Protein AF-A0A227J7X5-F1 (afdb_monomer)

Structure (mmCIF, N/CA/C/O backbone):
data_AF-A0A227J7X5-F1
#
_entry.id   AF-A0A227J7X5-F1
#
loop_
_atom_site.group_PDB
_atom_site.id
_atom_site.type_symbol
_atom_site.label_atom_id
_atom_site.label_alt_id
_atom_site.label_comp_id
_atom_site.label_asym_id
_atom_site.label_entity_id
_atom_site.label_seq_id
_atom_site.pdbx_PDB_ins_code
_atom_site.Cartn_x
_atom_site.Cartn_y
_atom_site.Cartn_z
_atom_site.occupancy
_atom_site.B_iso_or_equiv
_atom_site.auth_seq_id
_atom_site.auth_comp_id
_atom_site.auth_asym_id
_atom_site.auth_atom_id
_atom_site.pdbx_PDB_model_num
ATOM 1 N N . HIS A 1 1 ? -11.452 -4.286 -2.637 1.00 88.25 1 HIS A N 1
ATOM 2 C CA . HIS A 1 1 ? -11.026 -3.191 -3.536 1.00 88.25 1 HIS A CA 1
ATOM 3 C C . HIS A 1 1 ? -9.566 -3.427 -3.892 1.00 88.25 1 HIS A C 1
ATOM 5 O O . HIS A 1 1 ? -8.835 -3.863 -3.013 1.00 88.25 1 HIS A O 1
ATOM 11 N N . VAL A 1 2 ? -9.164 -3.198 -5.143 1.00 91.69 2 VAL A N 1
ATOM 12 C CA . VAL A 1 2 ? -7.771 -3.336 -5.599 1.00 91.69 2 VAL A CA 1
ATOM 13 C C . VAL A 1 2 ? -7.361 -2.007 -6.220 1.00 91.69 2 VAL A C 1
ATOM 15 O O . VAL A 1 2 ? -8.111 -1.461 -7.028 1.00 91.69 2 VAL A O 1
ATOM 18 N N . ALA A 1 3 ? -6.205 -1.484 -5.824 1.00 91.88 3 ALA A N 1
ATOM 19 C CA . ALA A 1 3 ? -5.664 -0.226 -6.320 1.00 91.88 3 ALA A CA 1
ATOM 20 C C . ALA A 1 3 ? -4.131 -0.275 -6.337 1.00 91.88 3 ALA A C 1
ATOM 22 O O . ALA A 1 3 ? -3.525 -1.174 -5.757 1.00 91.88 3 ALA A O 1
ATOM 23 N N . GLY A 1 4 ? -3.508 0.689 -7.019 1.00 88.50 4 GLY A N 1
ATOM 24 C CA . GLY A 1 4 ? -2.052 0.831 -7.007 1.00 88.50 4 GLY A CA 1
ATOM 25 C C . GLY A 1 4 ? -1.519 1.139 -5.604 1.00 88.50 4 GLY A C 1
ATOM 26 O O . GLY A 1 4 ? -2.218 1.762 -4.807 1.00 88.50 4 GLY A O 1
ATOM 27 N N . LYS A 1 5 ? -0.263 0.755 -5.338 1.00 86.94 5 LYS A N 1
ATOM 28 C CA . LYS A 1 5 ? 0.386 0.832 -4.014 1.00 86.94 5 LYS A CA 1
ATOM 29 C C . LYS A 1 5 ? 0.242 2.198 -3.329 1.00 86.94 5 LYS A C 1
ATOM 31 O O . LYS A 1 5 ? -0.074 2.260 -2.150 1.00 86.94 5 LYS A O 1
ATOM 36 N N . PHE A 1 6 ? 0.369 3.289 -4.086 1.00 86.00 6 PHE A N 1
ATOM 37 C CA . PHE A 1 6 ? 0.191 4.658 -3.584 1.00 86.00 6 PHE A CA 1
ATOM 38 C C . PHE A 1 6 ? -1.179 4.906 -2.921 1.00 86.00 6 PHE A C 1
ATOM 40 O O . PHE A 1 6 ? -1.296 5.719 -2.011 1.00 86.00 6 PHE A O 1
ATOM 47 N N . HIS A 1 7 ? -2.224 4.205 -3.361 1.00 88.38 7 HIS A N 1
ATOM 48 C CA . HIS A 1 7 ? -3.567 4.331 -2.801 1.00 88.38 7 HIS A CA 1
ATOM 49 C C . HIS A 1 7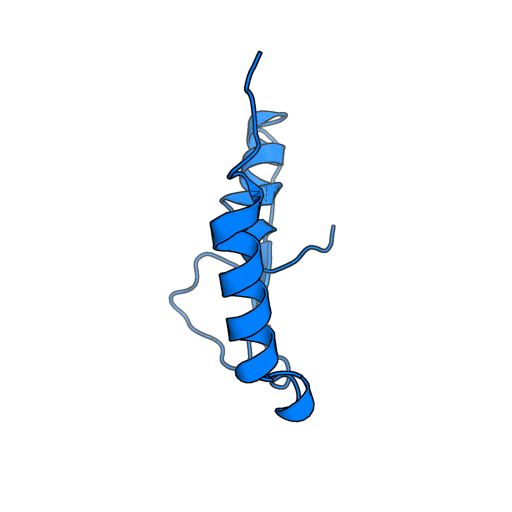 ? -3.823 3.385 -1.620 1.00 88.38 7 HIS A C 1
ATOM 51 O O . HIS A 1 7 ? -4.856 3.523 -0.968 1.00 88.38 7 HIS A O 1
ATOM 57 N N . THR A 1 8 ? -2.944 2.420 -1.337 1.00 89.31 8 THR A N 1
ATOM 58 C CA . THR A 1 8 ? -3.179 1.388 -0.311 1.00 89.31 8 THR A CA 1
ATOM 59 C C . THR A 1 8 ? -2.164 1.403 0.828 1.00 89.31 8 THR A C 1
ATOM 61 O O . THR A 1 8 ?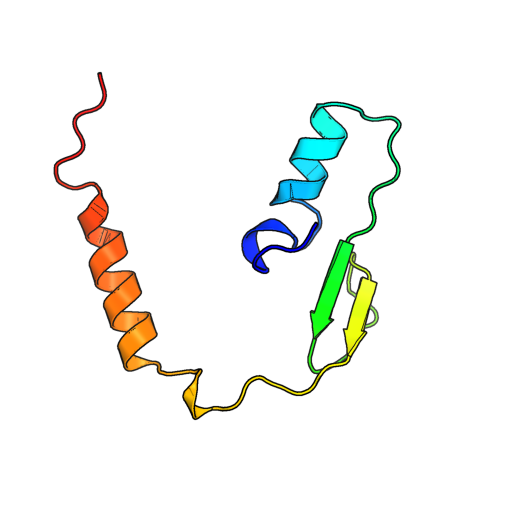 -2.553 1.118 1.955 1.00 89.31 8 THR A O 1
ATOM 64 N N . GLU A 1 9 ? -0.906 1.757 0.566 1.00 86.12 9 GLU A N 1
ATOM 65 C CA . GLU A 1 9 ? 0.211 1.667 1.517 1.00 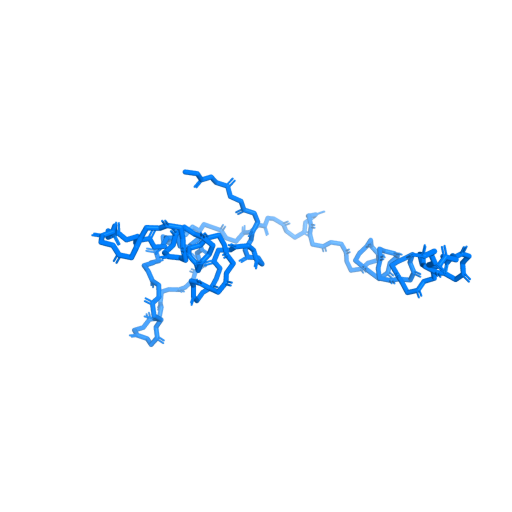86.12 9 GLU A CA 1
ATOM 66 C C . GLU A 1 9 ? -0.014 2.448 2.822 1.00 86.12 9 GLU A C 1
ATOM 68 O O . GLU A 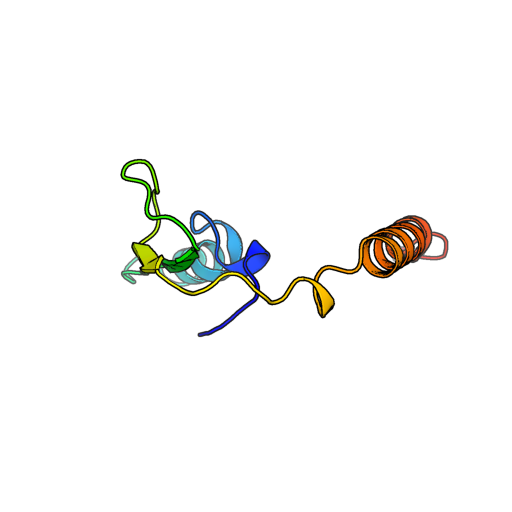1 9 ? -0.532 3.572 2.825 1.00 86.12 9 GLU A O 1
ATOM 73 N N . ALA A 1 10 ? 0.379 1.819 3.935 1.00 84.19 10 ALA A N 1
ATOM 74 C CA . ALA A 1 10 ? 0.302 2.326 5.305 1.00 84.19 10 ALA A CA 1
ATOM 75 C C . ALA A 1 10 ? -1.102 2.797 5.729 1.00 84.19 10 ALA A C 1
ATOM 77 O O . ALA A 1 10 ? -1.254 3.576 6.670 1.00 84.19 10 ALA A O 1
ATOM 78 N N . GLY A 1 11 ? -2.139 2.383 4.998 1.00 83.38 11 GLY A N 1
ATOM 79 C CA . GLY A 1 11 ? -3.514 2.816 5.211 1.00 83.38 11 GLY A CA 1
ATOM 80 C C . GLY A 1 11 ? -3.792 4.300 4.929 1.00 83.38 11 GLY A C 1
ATOM 81 O O . GLY A 1 11 ? -4.896 4.764 5.215 1.00 83.38 11 GLY A O 1
ATOM 82 N N . LEU A 1 12 ? -2.856 5.055 4.346 1.00 87.44 12 LEU A N 1
ATOM 83 C CA . LEU A 1 12 ? -2.982 6.515 4.193 1.00 87.44 12 LEU A CA 1
ATOM 84 C C . LEU A 1 12 ? -3.867 6.948 3.013 1.00 87.44 12 LEU A C 1
ATOM 86 O O . LEU A 1 12 ? -4.325 8.087 2.970 1.00 87.44 12 LEU A O 1
ATOM 90 N N . GLY A 1 13 ? -4.117 6.053 2.056 1.00 90.25 13 GLY A N 1
ATOM 91 C CA . GLY A 1 13 ? -4.960 6.331 0.894 1.00 90.25 13 GLY A CA 1
ATOM 92 C C . GLY A 1 13 ? -6.423 5.938 1.111 1.00 90.25 13 GLY A C 1
ATOM 93 O O . GLY A 1 13 ? -7.181 6.564 1.858 1.00 90.25 13 GLY A O 1
ATOM 94 N N . THR A 1 14 ? -6.849 4.880 0.425 1.00 94.31 14 THR A N 1
ATOM 95 C CA . THR A 1 14 ? -8.237 4.415 0.423 1.00 94.31 14 THR A CA 1
ATOM 96 C C . THR A 1 14 ? -8.712 4.021 1.823 1.00 94.31 14 THR A C 1
ATOM 98 O O . THR A 1 14 ? -9.857 4.310 2.164 1.00 94.31 14 THR A O 1
ATOM 101 N N . ALA A 1 15 ? -7.859 3.415 2.659 1.00 95.00 15 ALA A N 1
ATOM 102 C CA . ALA A 1 15 ? -8.251 3.026 4.015 1.00 95.00 15 ALA A CA 1
ATOM 103 C C . ALA A 1 15 ? -8.589 4.245 4.893 1.00 95.00 15 ALA A C 1
ATOM 105 O O . ALA A 1 15 ? -9.660 4.264 5.498 1.00 95.00 15 ALA A O 1
ATOM 106 N N . ALA A 1 16 ? -7.762 5.296 4.879 1.00 94.69 16 ALA A N 1
ATOM 107 C CA . ALA A 1 16 ? -8.058 6.558 5.559 1.00 94.69 16 ALA A CA 1
ATOM 108 C C . ALA A 1 16 ? -9.389 7.167 5.088 1.00 94.69 16 ALA A C 1
ATOM 110 O O . ALA A 1 16 ? -10.223 7.555 5.904 1.00 94.69 16 ALA A O 1
ATOM 111 N N . SER A 1 17 ? -9.635 7.174 3.773 1.00 95.25 17 SER A N 1
ATOM 112 C CA . SER A 1 17 ? -10.894 7.680 3.205 1.00 95.25 17 SER A CA 1
ATOM 113 C C . SER A 1 17 ? -12.122 6.862 3.629 1.00 95.25 17 SER A C 1
ATOM 115 O O . SER A 1 17 ? -13.206 7.424 3.795 1.00 95.25 17 SER A O 1
ATOM 117 N N . ILE A 1 18 ? -11.983 5.541 3.794 1.00 96.25 18 ILE A N 1
ATOM 118 C CA . ILE A 1 18 ? -13.056 4.669 4.299 1.00 96.25 18 ILE A CA 1
ATOM 119 C C . ILE A 1 18 ? -13.340 4.989 5.769 1.00 96.25 18 ILE A C 1
ATOM 121 O O . ILE A 1 18 ? -14.492 5.238 6.124 1.00 96.25 18 ILE A O 1
ATOM 125 N N . LEU A 1 19 ? -12.299 5.035 6.602 1.00 96.19 19 LEU A N 1
ATOM 126 C CA . LEU A 1 19 ? -12.428 5.277 8.041 1.00 96.19 19 LEU A CA 1
ATOM 127 C C . LEU A 1 19 ? -12.952 6.683 8.355 1.00 96.19 19 LEU A C 1
ATOM 129 O O . LEU A 1 19 ? -13.715 6.854 9.300 1.00 96.19 19 LEU A O 1
ATOM 133 N N . GLN A 1 20 ? -12.629 7.682 7.528 1.00 97.19 20 GLN A N 1
ATOM 134 C CA . G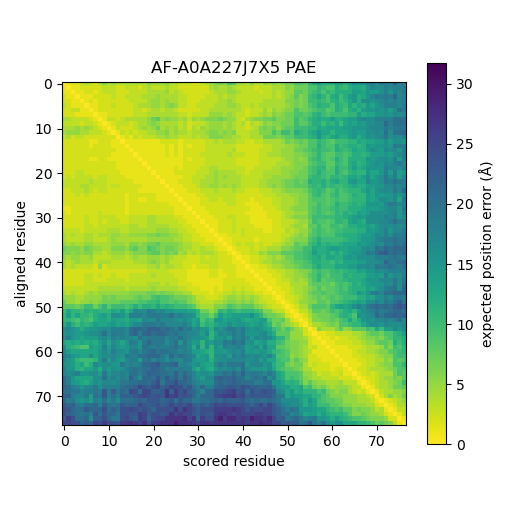LN A 1 20 ? -13.196 9.027 7.651 1.00 97.19 20 GLN A CA 1
ATOM 135 C C . GLN A 1 20 ? -14.719 9.043 7.440 1.00 97.19 20 GLN A C 1
ATOM 137 O O . GLN A 1 20 ? -15.419 9.859 8.036 1.00 97.19 20 GLN A O 1
ATOM 142 N N . ARG A 1 21 ? -15.242 8.160 6.580 1.00 97.12 21 ARG A N 1
ATOM 143 C CA . ARG A 1 21 ? -16.683 8.064 6.290 1.00 97.12 21 ARG A CA 1
ATOM 144 C C . ARG A 1 21 ? -17.419 7.220 7.319 1.00 97.12 21 ARG A C 1
ATOM 146 O O . ARG A 1 21 ? -18.569 7.517 7.624 1.00 97.12 21 ARG A O 1
ATOM 153 N N . ASN A 1 22 ? -16.778 6.165 7.814 1.00 97.94 22 ASN A N 1
ATOM 154 C CA . ASN A 1 22 ? -17.307 5.348 8.892 1.00 97.94 22 ASN A CA 1
ATOM 155 C C . ASN A 1 22 ? -16.158 4.817 9.772 1.00 97.94 22 ASN A C 1
ATOM 157 O O . ASN A 1 22 ? -15.481 3.864 9.370 1.00 97.94 22 ASN A O 1
ATOM 161 N N . PRO A 1 23 ? -15.959 5.394 10.970 1.00 97.25 23 PRO A N 1
ATOM 162 C CA . PRO A 1 23 ? -14.857 5.024 11.854 1.00 97.25 23 PRO A CA 1
ATOM 163 C C . PRO A 1 23 ? -15.044 3.664 12.542 1.00 97.25 23 PRO A C 1
ATOM 165 O O . PRO A 1 23 ? -14.088 3.140 13.104 1.00 97.25 23 PRO A O 1
ATOM 168 N N . GLU A 1 24 ? -16.242 3.073 12.506 1.00 97.88 24 GLU A N 1
ATOM 169 C CA . GLU A 1 24 ? -16.510 1.772 13.138 1.00 97.88 24 GLU A CA 1
ATOM 170 C C . GLU A 1 24 ? -16.088 0.582 12.264 1.00 97.88 24 GLU A C 1
ATOM 172 O O . GLU A 1 24 ? -16.029 -0.561 12.729 1.00 97.88 24 GLU A O 1
ATOM 177 N N . LEU A 1 25 ? -15.786 0.827 10.985 1.00 97.12 25 LEU A N 1
ATOM 178 C CA . LEU A 1 25 ? -15.335 -0.217 10.076 1.00 97.12 25 LEU A CA 1
ATOM 179 C C . LEU A 1 25 ? -13.925 -0.686 10.433 1.00 97.12 25 LEU A C 1
ATOM 181 O O . LEU A 1 25 ? -13.013 0.100 10.668 1.00 97.12 25 LEU A O 1
ATOM 185 N N . LYS A 1 26 ? -13.722 -2.001 10.376 1.00 95.88 26 LYS A N 1
ATOM 186 C CA . LYS A 1 26 ? -12.394 -2.609 10.475 1.00 95.88 26 LYS A CA 1
ATOM 187 C C . LYS A 1 26 ? -11.838 -2.785 9.070 1.00 95.88 26 LYS A C 1
ATOM 189 O O . LYS A 1 26 ? -12.363 -3.583 8.294 1.00 95.88 26 LYS A O 1
ATOM 194 N N . VAL A 1 27 ? -10.797 -2.029 8.742 1.00 94.38 27 VAL A N 1
ATOM 195 C CA . VAL A 1 27 ? -10.155 -2.062 7.424 1.00 94.38 27 VAL A 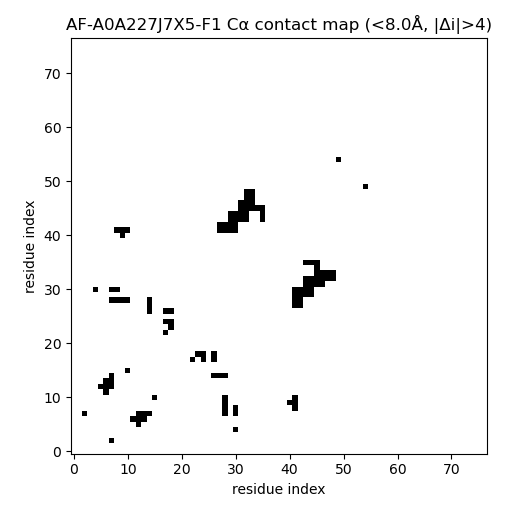CA 1
ATOM 196 C C . VAL A 1 27 ? -8.812 -2.767 7.535 1.00 94.38 27 VAL A C 1
ATOM 198 O O . VAL A 1 27 ? -8.020 -2.469 8.422 1.00 94.38 27 VAL A O 1
ATOM 201 N N . VAL A 1 28 ? -8.564 -3.696 6.616 1.00 94.62 28 VAL A N 1
ATOM 202 C CA . VAL A 1 28 ? -7.293 -4.408 6.486 1.00 94.62 28 VAL A CA 1
ATOM 203 C C . VAL A 1 28 ? -6.676 -4.055 5.139 1.00 94.62 28 VAL A C 1
ATOM 205 O O . VAL A 1 28 ? -7.357 -4.099 4.112 1.00 94.62 28 VAL A O 1
ATOM 208 N N . VAL A 1 29 ? -5.388 -3.718 5.146 1.00 94.81 29 VAL A N 1
ATOM 209 C CA . VAL A 1 29 ? -4.584 -3.499 3.941 1.00 94.81 29 VAL A CA 1
ATOM 210 C C . VAL A 1 29 ? -3.682 -4.709 3.739 1.00 94.81 29 VAL A C 1
ATOM 212 O O . VAL A 1 29 ? -2.994 -5.127 4.668 1.00 94.81 29 VAL A O 1
ATOM 215 N N . VAL A 1 30 ? -3.697 -5.264 2.525 1.00 94.50 30 VAL A N 1
ATOM 216 C CA . VAL A 1 30 ? -2.808 -6.350 2.099 1.00 94.50 30 VAL A CA 1
ATOM 217 C C . VAL A 1 30 ? -2.017 -5.861 0.892 1.00 94.50 30 VAL A C 1
ATOM 219 O O . VAL A 1 30 ? -2.615 -5.568 -0.145 1.00 94.50 30 VAL A O 1
ATOM 222 N N . ASN A 1 31 ? -0.694 -5.768 1.021 1.00 92.44 31 ASN A N 1
ATOM 223 C CA . ASN A 1 31 ? 0.188 -5.327 -0.057 1.00 92.44 31 ASN A CA 1
ATOM 224 C C . ASN A 1 31 ? 1.039 -6.492 -0.590 1.00 92.44 31 ASN A C 1
ATOM 226 O O . ASN A 1 31 ? 1.586 -7.262 0.204 1.00 92.44 31 ASN A O 1
ATOM 230 N N . PRO A 1 32 ? 1.186 -6.626 -1.919 1.00 92.88 32 PRO A N 1
ATOM 231 C CA . PRO A 1 32 ? 2.144 -7.555 -2.496 1.00 92.88 32 PRO A CA 1
ATOM 232 C C . PRO A 1 32 ? 3.579 -7.085 -2.220 1.00 92.88 32 PRO A C 1
ATOM 234 O O . PRO A 1 32 ? 3.881 -5.898 -2.363 1.00 92.88 32 PRO A O 1
ATOM 237 N N . THR A 1 33 ? 4.455 -8.015 -1.854 1.00 91.94 33 THR A N 1
ATOM 238 C CA . THR A 1 33 ? 5.892 -7.786 -1.657 1.00 91.94 33 THR A CA 1
ATOM 239 C C . THR A 1 33 ? 6.683 -8.991 -2.153 1.00 91.94 33 THR A C 1
ATOM 241 O O . THR A 1 33 ? 6.176 -10.109 -2.141 1.00 91.94 33 THR A O 1
ATOM 244 N N . SER A 1 34 ? 7.916 -8.771 -2.588 1.00 93.12 34 SER A N 1
ATOM 245 C CA . SER A 1 34 ? 8.857 -9.841 -2.926 1.00 93.12 34 SER A CA 1
ATOM 246 C C . SER A 1 34 ? 9.538 -10.446 -1.706 1.00 93.12 34 SER A C 1
ATOM 248 O O . SER A 1 34 ? 9.928 -11.607 -1.736 1.00 93.12 34 SER A O 1
ATOM 250 N N . GLU A 1 35 ? 9.634 -9.678 -0.621 1.00 94.44 35 GLU A N 1
ATOM 251 C CA . GLU A 1 35 ? 10.231 -10.104 0.639 1.00 94.44 35 GLU A CA 1
ATOM 252 C C . GLU A 1 35 ? 9.346 -9.669 1.810 1.00 94.44 35 GLU A C 1
ATOM 254 O O . GLU A 1 35 ? 8.909 -8.515 1.891 1.00 94.44 35 GLU A O 1
ATOM 259 N N . ILE A 1 36 ? 9.062 -10.599 2.723 1.00 95.06 36 ILE A N 1
ATOM 260 C CA . ILE A 1 36 ? 8.259 -10.331 3.919 1.00 95.06 36 ILE A CA 1
ATOM 261 C C . ILE A 1 36 ? 9.125 -9.661 4.988 1.00 95.06 36 ILE A C 1
ATOM 263 O O . ILE A 1 36 ? 10.172 -10.180 5.373 1.00 95.06 36 ILE A O 1
ATOM 267 N N . SER A 1 37 ? 8.643 -8.546 5.538 1.00 94.38 37 SER A N 1
ATOM 268 C CA . SER A 1 37 ? 9.256 -7.871 6.688 1.00 94.38 37 SER A CA 1
ATOM 269 C C . SER A 1 37 ? 8.385 -7.969 7.939 1.00 94.38 37 SER A C 1
ATOM 271 O O . SER A 1 37 ? 7.166 -7.823 7.876 1.00 94.38 37 SER A O 1
ATOM 273 N N . THR A 1 38 ? 8.996 -8.136 9.111 1.00 93.25 38 THR A N 1
ATOM 274 C CA . THR A 1 38 ? 8.277 -8.100 10.397 1.00 93.25 38 THR A CA 1
ATOM 275 C C . THR A 1 38 ? 7.881 -6.687 10.826 1.00 93.25 38 THR A C 1
ATOM 277 O O . THR A 1 38 ? 7.062 -6.535 11.726 1.00 93.25 38 THR A O 1
ATOM 280 N N . ASN A 1 39 ? 8.441 -5.653 10.190 1.00 90.50 39 ASN A N 1
ATOM 281 C CA . ASN A 1 39 ? 8.249 -4.249 10.568 1.00 90.50 39 ASN A CA 1
ATOM 282 C C . ASN A 1 39 ? 7.203 -3.526 9.700 1.00 90.50 39 ASN A C 1
ATOM 284 O O . ASN A 1 39 ? 7.191 -2.297 9.643 1.00 90.50 39 ASN A O 1
ATOM 288 N N . SER A 1 40 ? 6.342 -4.267 9.000 1.00 89.50 40 SER A N 1
ATOM 289 C CA . SER A 1 40 ? 5.270 -3.687 8.188 1.00 89.50 40 SER A CA 1
ATOM 290 C C . SER A 1 40 ? 4.019 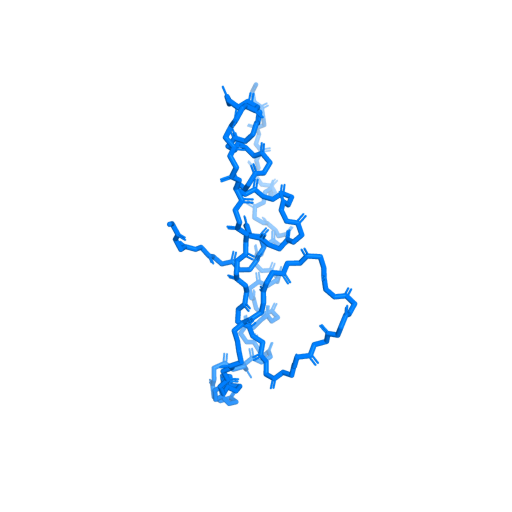-3.412 9.031 1.00 89.50 40 SER A C 1
ATOM 292 O O . SER A 1 40 ? 3.580 -4.308 9.753 1.00 89.50 40 SER A O 1
ATOM 294 N N . PRO A 1 41 ? 3.394 -2.224 8.912 1.00 89.69 41 PRO A N 1
ATOM 295 C CA . PRO A 1 41 ? 2.082 -1.966 9.505 1.00 89.69 41 PRO A CA 1
ATOM 296 C C . PRO A 1 41 ? 0.943 -2.676 8.750 1.00 89.69 41 PRO A C 1
ATOM 298 O O . PRO A 1 41 ? -0.118 -2.913 9.324 1.00 89.69 41 PRO A O 1
ATOM 301 N N . ASP A 1 42 ? 1.164 -3.024 7.478 1.00 92.62 42 ASP A N 1
ATOM 302 C CA . ASP A 1 42 ? 0.188 -3.686 6.612 1.00 92.62 42 ASP A CA 1
ATOM 303 C C . ASP A 1 42 ? 0.448 -5.197 6.538 1.00 92.62 42 ASP A C 1
ATOM 305 O O . ASP A 1 42 ? 1.591 -5.656 6.667 1.00 92.62 42 ASP A O 1
ATOM 309 N N . TYR A 1 43 ? -0.597 -5.972 6.230 1.00 95.00 43 TYR A N 1
ATOM 310 C CA . TYR A 1 43 ? -0.417 -7.374 5.862 1.00 95.00 43 TYR A CA 1
ATOM 311 C C . TYR A 1 43 ? 0.306 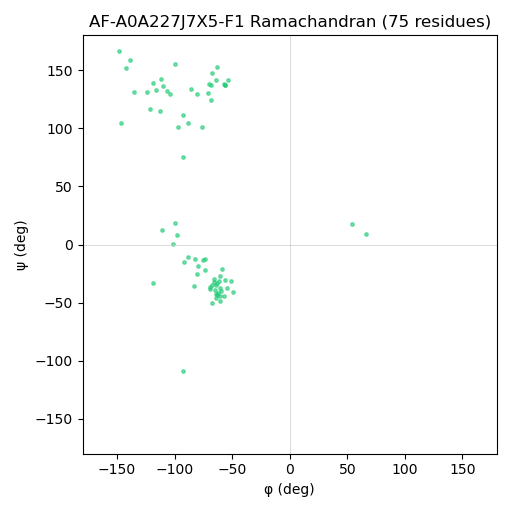-7.474 4.523 1.00 95.00 43 TYR A C 1
ATOM 313 O O . TYR A 1 43 ? 0.131 -6.646 3.626 1.00 95.00 43 TYR A O 1
ATOM 321 N N . GLN A 1 44 ? 1.102 -8.525 4.380 1.00 95.06 44 GLN A N 1
ATOM 322 C CA . GLN A 1 44 ? 1.931 -8.741 3.207 1.00 95.06 44 GLN A CA 1
ATOM 323 C C . GLN A 1 44 ? 1.542 -10.043 2.516 1.00 95.06 44 GLN A C 1
ATOM 325 O O . GLN A 1 44 ? 1.278 -11.052 3.171 1.00 95.06 44 GLN A O 1
ATOM 330 N N . LEU A 1 45 ? 1.513 -10.002 1.188 1.00 94.25 45 LEU A N 1
ATOM 331 C CA . LEU A 1 45 ? 1.381 -11.168 0.326 1.00 94.25 45 LEU A CA 1
ATOM 332 C C . LEU A 1 45 ? 2.696 -11.341 -0.432 1.00 94.25 45 LEU A C 1
ATOM 334 O O . LEU A 1 45 ? 3.053 -10.479 -1.232 1.00 94.25 45 LEU A O 1
ATOM 338 N N . GLU A 1 46 ? 3.403 -12.439 -0.179 1.00 95.94 46 GLU A N 1
ATOM 339 C CA . GLU A 1 46 ? 4.628 -12.763 -0.909 1.00 95.94 46 GLU A CA 1
ATOM 340 C C . GLU A 1 46 ? 4.292 -13.109 -2.365 1.00 95.94 46 GLU A C 1
ATOM 342 O O . GLU A 1 46 ? 3.460 -13.979 -2.638 1.00 95.94 46 GLU A O 1
ATOM 347 N N . VAL A 1 47 ? 4.913 -12.400 -3.305 1.00 94.19 47 VAL A N 1
ATOM 348 C CA . VAL A 1 47 ? 4.737 -12.593 -4.747 1.00 94.19 47 VAL A CA 1
ATOM 349 C C . VAL A 1 47 ? 6.075 -12.482 -5.467 1.00 94.19 47 VAL A C 1
ATOM 351 O O . VAL A 1 47 ? 7.010 -11.853 -4.986 1.00 94.19 47 VAL A O 1
ATOM 354 N N . LEU A 1 48 ? 6.161 -13.052 -6.668 1.00 92.88 48 LEU A N 1
ATOM 355 C CA . LEU A 1 48 ? 7.328 -12.856 -7.524 1.00 92.88 48 LEU A CA 1
ATOM 356 C C . LEU A 1 48 ? 7.453 -11.383 -7.944 1.00 92.88 48 LEU A C 1
ATOM 358 O O . LEU A 1 48 ? 6.454 -10.738 -8.272 1.00 92.88 48 LEU A O 1
ATOM 362 N N . GLU A 1 49 ? 8.691 -10.886 -7.991 1.00 86.94 49 GLU A N 1
ATOM 363 C CA . GLU A 1 49 ? 9.012 -9.562 -8.531 1.00 86.94 49 GLU A CA 1
ATOM 364 C C . GLU A 1 49 ? 8.452 -9.387 -9.956 1.00 86.94 49 GLU A C 1
ATOM 366 O O . GLU A 1 49 ? 8.508 -10.321 -10.772 1.00 86.94 49 GLU A O 1
ATOM 371 N N . PRO A 1 50 ? 7.943 -8.191 -10.311 1.00 81.38 50 PRO A N 1
ATOM 372 C CA . PRO A 1 50 ? 7.557 -7.893 -11.678 1.00 81.38 50 PRO A CA 1
ATOM 373 C C . PRO A 1 50 ? 8.739 -8.110 -12.636 1.00 81.38 50 PRO A C 1
ATOM 375 O O . PRO A 1 50 ? 9.858 -7.679 -12.353 1.00 81.38 50 PRO A O 1
ATOM 378 N N . PRO A 1 51 ? 8.522 -8.724 -13.813 1.00 78.75 51 PRO A N 1
ATOM 379 C CA . PRO A 1 51 ? 9.594 -8.924 -14.779 1.00 78.75 51 PRO A CA 1
ATOM 380 C C . PRO A 1 51 ? 10.271 -7.601 -15.165 1.00 78.75 51 PRO A C 1
ATOM 382 O O . PRO A 1 51 ? 9.587 -6.627 -15.482 1.00 78.75 51 PRO A O 1
ATOM 385 N N . VAL A 1 52 ? 11.608 -7.590 -15.247 1.00 72.62 52 VAL A N 1
ATOM 386 C CA . VAL A 1 52 ? 12.434 -6.395 -15.542 1.00 72.62 52 VAL A CA 1
ATOM 387 C C . VAL A 1 52 ? 11.966 -5.636 -16.791 1.00 72.62 52 VAL A C 1
ATOM 389 O O . VAL A 1 52 ? 12.029 -4.415 -16.843 1.00 72.62 52 VAL A O 1
ATOM 392 N N . ARG A 1 53 ? 11.396 -6.330 -17.785 1.00 65.44 53 ARG A N 1
ATOM 393 C CA . ARG A 1 53 ? 10.824 -5.709 -18.997 1.00 65.44 53 ARG A CA 1
ATOM 394 C C . ARG A 1 53 ? 9.696 -4.699 -18.732 1.00 65.44 53 ARG A C 1
ATOM 396 O O . ARG A 1 53 ? 9.411 -3.890 -19.615 1.00 65.44 53 ARG A O 1
ATOM 403 N N . PHE A 1 54 ? 9.042 -4.769 -17.572 1.00 63.41 54 PHE A N 1
ATOM 404 C CA . PHE A 1 54 ? 8.025 -3.814 -17.122 1.00 63.41 54 PHE A CA 1
ATOM 405 C C . PHE A 1 54 ? 8.624 -2.667 -16.291 1.00 63.41 54 PHE A C 1
ATOM 407 O O . PHE A 1 54 ? 7.989 -1.626 -16.140 1.00 63.41 54 PHE A O 1
ATOM 414 N N . VAL A 1 55 ? 9.865 -2.817 -15.820 1.00 65.69 55 VAL A N 1
ATOM 415 C CA . VAL A 1 55 ? 10.649 -1.790 -15.124 1.00 65.69 55 VAL A CA 1
ATOM 416 C C . VAL A 1 55 ? 11.501 -1.052 -16.162 1.00 65.69 55 VAL A C 1
ATOM 418 O O . VAL A 1 55 ? 12.694 -1.291 -16.315 1.00 65.69 55 VAL A O 1
ATOM 421 N N . GLN A 1 56 ? 10.872 -0.183 -16.955 1.00 76.69 56 GLN A N 1
ATOM 422 C CA . GLN A 1 56 ? 11.585 0.613 -17.960 1.00 76.69 56 GLN A CA 1
ATOM 423 C C . GLN A 1 56 ? 11.893 2.002 -17.408 1.00 76.69 56 GLN A C 1
ATOM 425 O O . GLN A 1 56 ? 11.035 2.888 -17.409 1.00 76.69 56 GLN A O 1
ATOM 430 N N . ASP A 1 57 ? 13.137 2.205 -16.974 1.00 76.00 57 ASP A N 1
ATOM 431 C CA . ASP A 1 57 ? 13.605 3.480 -16.417 1.00 76.00 57 ASP A CA 1
ATOM 432 C C . ASP A 1 57 ? 13.372 4.665 -17.355 1.00 76.00 57 ASP A C 1
ATOM 434 O O . ASP A 1 57 ? 12.966 5.739 -16.910 1.00 76.00 57 ASP A O 1
ATOM 438 N N . ALA A 1 58 ? 13.545 4.453 -18.661 1.00 79.44 58 ALA A N 1
ATOM 439 C CA . ALA A 1 58 ? 13.260 5.459 -19.677 1.00 79.44 58 ALA A CA 1
ATOM 440 C C . ALA A 1 58 ? 11.782 5.894 -19.663 1.00 79.44 58 ALA A C 1
ATOM 442 O O . ALA A 1 58 ? 11.497 7.091 -19.669 1.00 79.44 58 ALA A O 1
ATOM 443 N N . ASN A 1 59 ? 10.845 4.944 -19.564 1.00 76.94 59 ASN A N 1
ATOM 444 C CA . ASN A 1 59 ? 9.410 5.245 -19.514 1.00 76.94 59 ASN A CA 1
ATOM 445 C C . ASN A 1 59 ? 9.029 5.928 -18.202 1.00 76.94 59 ASN A C 1
ATOM 447 O O . ASN A 1 59 ? 8.224 6.857 -18.202 1.00 76.94 59 ASN A O 1
ATOM 451 N N . ARG A 1 60 ? 9.641 5.508 -17.089 1.00 74.00 60 ARG A N 1
ATOM 452 C CA . ARG A 1 60 ? 9.457 6.146 -15.781 1.00 74.00 60 ARG A CA 1
ATOM 453 C C . ARG A 1 60 ? 9.906 7.610 -15.814 1.00 74.00 60 ARG A C 1
ATOM 455 O O . ARG A 1 60 ? 9.148 8.492 -15.417 1.00 74.00 60 ARG A O 1
ATOM 462 N N . MET A 1 61 ? 11.097 7.883 -16.348 1.00 81.12 61 MET A N 1
ATOM 463 C CA . MET A 1 61 ? 11.621 9.246 -16.493 1.00 81.12 61 MET A CA 1
ATOM 464 C C . MET A 1 61 ? 10.789 10.095 -17.463 1.00 81.12 61 MET A C 1
ATOM 466 O O . MET A 1 61 ? 10.555 11.273 -17.193 1.00 81.12 61 MET A O 1
ATOM 470 N N . ALA A 1 62 ? 10.314 9.515 -18.569 1.00 81.00 62 ALA A N 1
ATOM 471 C CA . ALA A 1 62 ? 9.421 10.200 -19.502 1.00 81.00 62 ALA A CA 1
ATOM 472 C C . ALA A 1 62 ? 8.086 10.581 -18.838 1.00 81.00 62 ALA A C 1
ATOM 474 O O . ALA A 1 62 ? 7.635 11.718 -18.978 1.00 81.00 62 ALA A O 1
ATOM 475 N N . ALA A 1 63 ? 7.497 9.674 -18.051 1.00 75.88 63 ALA A N 1
ATOM 476 C CA . ALA A 1 63 ? 6.283 9.949 -17.288 1.00 75.88 63 ALA A CA 1
ATOM 477 C C . ALA A 1 63 ? 6.492 11.066 -16.250 1.00 75.88 63 ALA A C 1
ATOM 479 O O . ALA A 1 63 ? 5.649 11.954 -16.140 1.00 75.88 63 ALA A O 1
ATOM 480 N N . TYR A 1 64 ? 7.624 11.081 -15.535 1.00 77.25 64 TYR A N 1
ATOM 481 C CA . TYR A 1 64 ? 7.940 12.161 -14.591 1.00 77.25 64 TYR A CA 1
ATOM 482 C C . TYR A 1 64 ? 8.113 13.520 -15.271 1.00 77.25 64 TYR A C 1
ATOM 484 O O . TYR A 1 64 ? 7.557 14.503 -14.784 1.00 77.25 64 TYR A O 1
ATOM 492 N N . LYS A 1 65 ? 8.808 13.579 -16.416 1.00 81.81 65 LYS A N 1
ATOM 493 C CA . LYS A 1 65 ? 8.932 14.819 -17.205 1.00 81.81 65 LYS A CA 1
ATOM 494 C C . LYS A 1 65 ? 7.574 15.349 -17.663 1.00 81.81 65 LYS A C 1
ATOM 496 O O . LYS A 1 65 ? 7.337 16.548 -17.622 1.00 81.81 65 LYS A O 1
ATOM 501 N N . HIS A 1 66 ? 6.676 14.459 -18.077 1.00 78.25 66 HIS A N 1
ATOM 502 C CA . HIS A 1 66 ? 5.326 14.849 -18.474 1.00 78.25 66 HIS A CA 1
ATOM 503 C C . HIS A 1 66 ? 4.479 15.315 -17.276 1.00 78.25 66 HIS A C 1
ATOM 505 O O . HIS A 1 66 ? 3.671 16.231 -17.394 1.00 78.25 66 HIS A O 1
ATOM 511 N N . LEU A 1 67 ? 4.648 14.698 -16.103 1.00 76.81 67 LEU A N 1
ATOM 512 C CA . LEU A 1 67 ? 3.943 15.102 -14.886 1.00 76.81 67 LEU A CA 1
ATOM 513 C C . LEU A 1 67 ? 4.390 16.476 -14.372 1.00 76.81 67 LEU A C 1
ATOM 515 O O . LEU A 1 67 ? 3.542 17.208 -13.865 1.00 76.81 67 LEU A O 1
ATOM 519 N N . SER A 1 68 ? 5.673 16.836 -14.508 1.00 77.81 68 SER A N 1
ATOM 520 C CA . SER A 1 68 ? 6.191 18.114 -13.999 1.00 77.81 68 SER A CA 1
ATOM 521 C C . SER A 1 68 ? 5.610 19.339 -14.701 1.00 77.81 68 SER A C 1
ATOM 523 O O . SER A 1 68 ? 5.477 20.368 -14.056 1.00 77.81 68 SER A O 1
ATOM 525 N N . THR A 1 69 ? 5.238 19.225 -15.978 1.00 79.75 69 THR A N 1
ATOM 526 C CA . THR A 1 69 ? 4.678 20.336 -16.773 1.00 79.75 69 THR A CA 1
ATOM 527 C C . THR A 1 69 ? 3.156 20.259 -16.912 1.00 79.75 69 THR A C 1
ATOM 529 O O . THR A 1 69 ? 2.532 21.075 -17.584 1.00 79.75 69 THR A O 1
ATOM 532 N N . ARG A 1 70 ? 2.515 19.243 -16.313 1.00 74.62 70 ARG A N 1
ATOM 533 C CA . ARG A 1 70 ? 1.093 18.925 -16.547 1.00 74.62 70 ARG A CA 1
ATOM 534 C C . ARG A 1 70 ? 0.144 20.064 -16.164 1.00 74.62 70 ARG A C 1
ATOM 536 O O . ARG A 1 70 ? -0.957 20.140 -16.695 1.00 74.62 70 ARG A O 1
ATOM 543 N N . ASN A 1 71 ? 0.544 20.906 -15.217 1.00 76.38 71 ASN A N 1
ATOM 544 C CA . ASN A 1 71 ? -0.297 21.964 -14.672 1.00 76.38 71 ASN A CA 1
ATOM 545 C C . ASN A 1 71 ? 0.185 23.371 -15.066 1.00 76.38 71 ASN A C 1
ATOM 547 O O . ASN A 1 71 ? -0.302 24.337 -14.485 1.00 76.38 71 ASN A O 1
ATOM 551 N N . ASP A 1 72 ? 1.108 23.501 -16.023 1.00 79.06 72 ASP A N 1
ATOM 552 C CA . ASP A 1 72 ? 1.678 24.806 -16.391 1.00 79.06 72 ASP A CA 1
ATOM 553 C C . ASP A 1 72 ? 0.604 25.776 -16.918 1.00 79.06 72 ASP A C 1
ATOM 555 O O . ASP A 1 72 ? 0.651 26.971 -16.638 1.00 79.06 72 ASP A O 1
ATOM 559 N N . ASP A 1 73 ? -0.430 25.241 -17.571 1.00 78.88 73 ASP A N 1
ATOM 560 C CA . ASP A 1 73 ? -1.577 26.005 -18.075 1.00 78.88 73 ASP A CA 1
ATOM 561 C C . ASP A 1 73 ? -2.802 25.970 -17.133 1.00 78.88 73 ASP A C 1
ATOM 563 O O . ASP A 1 73 ? -3.899 26.404 -17.500 1.00 78.88 73 ASP A O 1
ATOM 567 N N . LEU A 1 74 ? -2.665 25.424 -15.916 1.00 79.50 74 LEU A N 1
ATOM 568 C CA . LEU A 1 74 ? -3.794 25.249 -15.000 1.00 79.50 74 LEU A CA 1
ATOM 569 C C . LEU A 1 74 ? -4.180 26.588 -14.346 1.00 79.50 74 LEU A C 1
ATOM 571 O O . LEU A 1 74 ? -3.567 27.039 -13.381 1.00 79.50 74 LEU A O 1
ATOM 575 N N . GLN A 1 75 ? -5.244 27.210 -14.848 1.00 75.25 75 GLN A N 1
ATOM 576 C CA . GLN A 1 75 ? -5.868 28.388 -14.240 1.00 75.25 75 GLN A CA 1
ATOM 577 C C . GLN A 1 75 ? -6.933 27.935 -13.227 1.00 75.25 75 GLN A C 1
ATOM 579 O O . GLN A 1 75 ? -8.012 27.482 -13.615 1.00 75.25 75 GLN A O 1
ATOM 584 N N . CYS A 1 76 ? -6.643 28.034 -11.927 1.00 65.56 76 CYS A N 1
ATOM 585 C CA . CYS A 1 76 ? -7.642 27.794 -10.880 1.00 65.56 76 CYS A CA 1
ATOM 586 C C . CYS A 1 76 ? -8.665 28.944 -10.852 1.00 65.56 76 CYS A C 1
ATOM 588 O O . CYS A 1 76 ? -8.271 30.109 -10.824 1.00 65.56 76 CYS A O 1
ATOM 590 N N . LYS A 1 77 ? -9.961 28.611 -10.861 1.00 56.09 77 LYS A N 1
ATOM 591 C CA . LYS A 1 77 ? -11.074 29.557 -10.679 1.00 56.09 77 LYS A CA 1
ATOM 592 C C . LYS A 1 77 ? -11.588 29.534 -9.249 1.00 56.09 77 LYS A C 1
ATOM 594 O O . LYS A 1 77 ? -11.615 28.423 -8.674 1.00 56.09 77 LYS A O 1
#

Foldseek 3Di:
DDDDCVQQAPCPHPNVVVCVVPVVDDDAGEDEDCDDDPPGPHHYDHDDDDPCVVVDPVVVVVVVVCVVCVCVVPDDD

Sequence (77 aa):
HVAGKFHTEAGLGTAASILQRNPELKVVVVNPTSEISTNSPDYQLEVLEPPVRFVQDANRMAAYKHLSTRNDDLQCK

Radius of gyration: 17.02 Å; Cα contacts (8 Å, |Δi|>4): 60; chains: 1; bounding box: 31×42×33 Å

pLDDT: mean 86.26, std 9.63, range [56.09, 97.94]

Solvent-accessible surface area (backbone atoms only — not comparable to full-atom values): 5109 Å² total; per-residue (Å²): 140,88,76,60,62,86,42,43,53,87,41,70,30,54,48,42,58,48,38,76,75,41,72,86,62,87,82,85,51,75,44,80,33,70,69,91,65,93,86,54,93,48,47,74,40,80,44,84,72,79,61,66,90,78,66,46,66,69,59,53,52,51,52,50,59,53,58,75,58,66,58,78,83,64,79,85,129

Organism: Vibrio parahaemolyticus (NCBI:txid670)

Mean predicted aligned error: 8.88 Å

Secondary structure (DSSP, 8-state):
----HHHHGGGTTHHHHHHHH-TT-----EEEESS--T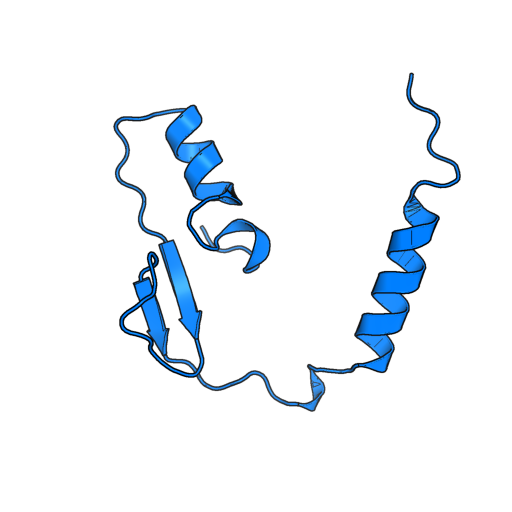T-SSEEEE-PPPPGGG--HHHHHHHHHHHHTTTTT----

Nearest PDB structures (foldseek):
  5v72-assembly1_A  TM=4.708E-01  e=7.562E+00  Sinorhizobium meliloti 1021
  5v72-assembly2_D  TM=4.691E-01  e=8.118E+00  Sinorhizobium meliloti 1021
  2dtd-assembly1_A  TM=3.612E-01  e=7.562E+00  Thermoplasma acidophilum